Protein AF-A0A8D9EJQ7-F1 (afdb_monomer_lite)

InterPro domains:
  IPR000756 Diacylglycerol kinase, accessory domain [PF00609] (76-111)
  IPR001206 Diacylglycerol kinase, catalytic domain [PF00781] (4-37)
  IPR001206 Diacylglycerol kinase, catalytic domain [PS50146] (1-61)
  IPR016064 NAD kinase/diacylglycerol kinase-like domain superfamily [SSF111331] (4-96)
  IPR017438 Inorganic polyphosphate/ATP-NAD kinase, N-terminal [G3DSA:3.40.50.10330] (1-63)
  IPR037607 Diacylglycerol kinase [PTHR11255] (2-111)

pLDDT: mean 82.71, std 13.14, range [49.69, 96.81]

Foldseek 3Di:
DQDVPDDADADAADDQPCVVCVVQVVDRHDDPVPDDPVNVVVCVVPGDGDDFDKDWDWDWDPPPPDDDTDIDIDIDGDDDDDDPVVVVVVVVVVVCVDPVCPPPDSVNVVD

Radius of gyration: 18.91 Å; chains: 1; bounding box: 38×42×50 Å

Organism: NCBI:txid428564

Sequence (111 aa):
MKMDPAPSVGIIPLGTGNDLSRVLGWGKLFNKDSCSAFQILDSLTRSQVAHLDRWSVQIKSIRQLRLTRAIKSKWMYNYLSIGVDAQVALDFHNTRESSLYICSSRAFNKL

Secondary structure (DSSP, 8-state):
---SSPPP------SS--HHHHHTTS-S---TTT--HHHHHHHHHHPPP-----EEEEEE-S---SS---EEEEEESS----SHHHHHHHHHHHHHHSGGGGG--TTGGG-

Structure (mmCIF, N/CA/C/O backbone):
data_AF-A0A8D9EJQ7-F1
#
_entry.id   AF-A0A8D9EJQ7-F1
#
loop_
_atom_site.group_PDB
_atom_site.id
_atom_site.type_symbol
_atom_site.label_atom_id
_atom_site.label_alt_id
_atom_site.label_comp_id
_atom_site.label_asym_id
_atom_site.label_entity_id
_atom_site.label_seq_id
_atom_site.pdbx_PDB_ins_code
_atom_site.Cartn_x
_atom_site.Cartn_y
_atom_site.Cartn_z
_atom_site.occupancy
_atom_site.B_iso_or_equiv
_atom_site.auth_seq_id
_atom_site.auth_comp_id
_atom_site.auth_asym_id
_atom_site.auth_atom_id
_atom_site.pdbx_PDB_model_num
ATOM 1 N N . MET A 1 1 ? 1.345 23.809 -4.427 1.00 51.56 1 MET A N 1
ATOM 2 C CA . MET A 1 1 ? 1.247 23.684 -5.896 1.00 51.56 1 MET A CA 1
ATOM 3 C C . MET A 1 1 ? 0.235 22.583 -6.189 1.00 51.56 1 MET A C 1
ATOM 5 O O . MET A 1 1 ? 0.480 21.450 -5.795 1.00 51.56 1 MET A O 1
ATOM 9 N N . LYS A 1 2 ? -0.946 22.917 -6.720 1.00 66.19 2 LYS A N 1
ATOM 10 C CA . LYS A 1 2 ? -2.001 21.945 -7.052 1.00 66.19 2 LYS A CA 1
ATOM 11 C C . LYS A 1 2 ? -1.904 21.732 -8.562 1.00 66.19 2 LYS A C 1
ATOM 13 O O . LYS A 1 2 ? -2.108 22.690 -9.297 1.00 66.19 2 LYS A O 1
ATOM 18 N N . MET A 1 3 ? -1.452 20.557 -8.995 1.00 74.81 3 MET A N 1
ATOM 19 C CA . MET A 1 3 ? -1.338 20.245 -10.423 1.00 74.81 3 MET A CA 1
ATOM 20 C C . MET A 1 3 ? -2.693 19.763 -10.937 1.00 74.81 3 MET A C 1
ATOM 22 O O . MET A 1 3 ? -3.333 18.951 -10.264 1.00 74.81 3 MET A O 1
ATOM 26 N N . ASP A 1 4 ? -3.126 20.302 -12.075 1.00 83.12 4 ASP A N 1
ATOM 27 C CA . ASP A 1 4 ? -4.391 19.968 -12.727 1.00 83.12 4 ASP A CA 1
ATOM 28 C C . ASP A 1 4 ? -4.146 19.700 -14.228 1.00 83.12 4 ASP A C 1
ATOM 30 O O . ASP A 1 4 ? -3.748 20.630 -14.937 1.00 83.12 4 ASP A O 1
ATOM 34 N N . PRO A 1 5 ? -4.306 18.449 -14.709 1.00 84.50 5 PRO A N 1
ATOM 35 C CA . PRO A 1 5 ? -4.649 17.254 -13.933 1.00 84.50 5 PRO A CA 1
ATOM 36 C C . PRO A 1 5 ? -3.494 16.784 -13.031 1.00 84.50 5 PRO A C 1
ATOM 38 O O . PRO A 1 5 ? -2.320 17.082 -13.262 1.00 84.50 5 PRO A O 1
ATOM 41 N N . ALA A 1 6 ? -3.820 16.019 -11.987 1.00 86.62 6 ALA A N 1
ATOM 42 C CA . ALA A 1 6 ? -2.804 15.365 -11.166 1.00 86.62 6 ALA A CA 1
ATOM 43 C C . ALA A 1 6 ? -2.014 14.342 -12.012 1.00 86.62 6 ALA A C 1
ATOM 45 O O . ALA A 1 6 ? -2.632 13.592 -12.773 1.00 86.62 6 ALA A O 1
ATOM 46 N N . PRO A 1 7 ? -0.675 14.274 -11.887 1.00 90.12 7 PRO A N 1
ATOM 47 C CA . PRO A 1 7 ? 0.119 13.341 -12.674 1.00 90.12 7 PRO A CA 1
ATOM 48 C C . PRO A 1 7 ? -0.178 11.891 -12.280 1.00 90.12 7 PRO A C 1
ATOM 50 O O . PRO A 1 7 ? -0.409 11.580 -11.107 1.00 90.12 7 PRO A O 1
ATOM 53 N N . SER A 1 8 ? -0.126 10.991 -13.261 1.00 90.94 8 SER A N 1
ATOM 54 C CA . SER A 1 8 ? -0.172 9.550 -13.014 1.00 90.94 8 SER A CA 1
ATOM 55 C C . SER A 1 8 ? 1.066 9.091 -12.237 1.00 90.94 8 SER A C 1
ATOM 57 O O . SER A 1 8 ? 2.150 9.659 -12.373 1.00 90.94 8 SER A O 1
ATOM 59 N N . VAL A 1 9 ? 0.908 8.051 -11.416 1.00 91.00 9 VAL A N 1
ATOM 60 C CA . VAL A 1 9 ? 1.960 7.548 -10.522 1.00 91.00 9 VAL A CA 1
ATOM 61 C C . VAL A 1 9 ? 2.246 6.081 -10.836 1.00 91.00 9 VAL A C 1
ATOM 63 O O . VAL A 1 9 ? 1.324 5.271 -10.906 1.00 91.00 9 VAL A O 1
ATOM 66 N N . GLY A 1 10 ? 3.525 5.739 -11.006 1.00 91.56 10 GLY A N 1
ATOM 67 C CA . GLY A 1 10 ? 4.005 4.359 -11.128 1.00 91.56 10 GLY A CA 1
ATOM 68 C C . GLY A 1 10 ? 4.504 3.797 -9.793 1.00 91.56 10 GLY A C 1
ATOM 69 O O . GLY A 1 10 ? 4.854 4.550 -8.882 1.00 91.56 10 GLY A O 1
ATOM 70 N N . ILE A 1 11 ? 4.552 2.468 -9.669 1.00 91.69 11 ILE A N 1
ATOM 71 C CA . ILE A 1 11 ? 4.952 1.782 -8.430 1.00 91.69 11 ILE A CA 1
ATOM 72 C C . ILE A 1 11 ? 6.298 1.088 -8.628 1.00 91.69 11 ILE A C 1
ATOM 74 O O . ILE A 1 11 ? 6.446 0.278 -9.537 1.00 91.69 11 ILE A O 1
ATOM 78 N N . ILE A 1 12 ? 7.251 1.329 -7.721 1.00 91.56 12 ILE A N 1
ATOM 79 C CA . ILE A 1 12 ? 8.504 0.564 -7.644 1.00 91.56 12 ILE A CA 1
ATOM 80 C C . ILE A 1 12 ? 8.439 -0.383 -6.428 1.00 91.56 12 ILE A C 1
ATOM 82 O O . ILE A 1 12 ? 8.439 0.088 -5.286 1.00 91.56 12 ILE A O 1
ATOM 86 N N . PRO A 1 13 ? 8.387 -1.714 -6.626 1.00 91.25 13 PRO A N 1
ATOM 87 C CA . PRO A 1 13 ? 8.189 -2.691 -5.550 1.00 91.25 13 PRO A CA 1
ATOM 88 C C . PRO A 1 13 ? 9.471 -2.972 -4.744 1.00 91.25 13 PRO A C 1
ATOM 90 O O . PRO A 1 13 ? 10.142 -3.993 -4.929 1.00 91.25 13 PRO A O 1
ATOM 93 N N . LEU A 1 14 ? 9.828 -2.063 -3.832 1.00 88.75 14 LEU A N 1
ATOM 94 C CA . LEU A 1 14 ? 11.035 -2.171 -2.995 1.00 88.75 14 LEU A CA 1
ATOM 95 C C . LEU A 1 14 ? 10.841 -3.035 -1.736 1.00 88.75 14 LEU A C 1
ATOM 97 O O . LEU A 1 14 ? 11.805 -3.626 -1.241 1.00 88.75 14 LEU A O 1
ATOM 101 N N . GLY A 1 15 ? 9.613 -3.126 -1.226 1.00 83.69 15 GLY A N 1
ATOM 102 C CA . GLY A 1 15 ? 9.288 -3.837 0.010 1.00 83.69 15 GLY A CA 1
ATOM 103 C C . GLY A 1 15 ? 9.006 -5.327 -0.187 1.00 83.69 15 GLY A C 1
ATOM 104 O O . GLY A 1 15 ? 9.294 -5.919 -1.229 1.00 83.69 15 GLY A O 1
ATOM 105 N N . THR A 1 16 ? 8.424 -5.951 0.836 1.00 82.50 16 THR A N 1
ATOM 106 C CA . THR A 1 16 ? 7.882 -7.322 0.776 1.00 82.50 16 THR A CA 1
ATOM 107 C C . THR A 1 16 ? 6.381 -7.331 0.441 1.00 82.50 16 THR A C 1
ATOM 109 O O . THR A 1 16 ? 5.928 -8.185 -0.332 1.00 82.50 16 THR A O 1
ATOM 112 N N . GLY A 1 17 ? 5.629 -6.339 0.933 1.00 87.19 17 GLY A N 1
ATOM 113 C CA . GLY A 1 17 ? 4.204 -6.111 0.652 1.00 87.19 17 GLY A CA 1
ATOM 114 C C . GLY A 1 17 ? 3.962 -5.280 -0.612 1.00 87.19 17 GLY A C 1
ATOM 115 O O . GLY A 1 17 ? 3.640 -4.101 -0.525 1.00 87.19 17 GLY A O 1
ATOM 116 N N . ASN A 1 18 ? 4.138 -5.889 -1.788 1.00 92.62 18 ASN A N 1
ATOM 117 C CA . ASN A 1 18 ? 4.038 -5.220 -3.096 1.00 92.62 18 ASN A CA 1
ATOM 118 C C . ASN A 1 18 ? 2.737 -5.557 -3.848 1.00 92.62 18 ASN A C 1
ATOM 120 O O . ASN A 1 18 ? 2.752 -5.714 -5.067 1.00 92.62 18 ASN A O 1
ATOM 124 N N . ASP A 1 19 ? 1.620 -5.730 -3.147 1.00 93.19 19 ASP A N 1
ATOM 125 C CA . ASP A 1 19 ? 0.392 -6.265 -3.755 1.00 93.19 19 ASP A CA 1
ATOM 126 C C . ASP A 1 19 ? -0.160 -5.366 -4.856 1.00 93.19 19 ASP A C 1
ATOM 128 O O . ASP A 1 19 ? -0.430 -5.843 -5.955 1.00 93.19 19 ASP A O 1
ATOM 132 N N . LEU A 1 20 ? -0.206 -4.053 -4.622 1.00 93.06 20 LEU A N 1
ATOM 133 C CA . LEU A 1 20 ? -0.665 -3.104 -5.635 1.00 93.06 20 LEU A CA 1
ATOM 134 C C . LEU A 1 20 ? 0.235 -3.113 -6.884 1.00 93.06 20 LEU A C 1
ATOM 136 O O . LEU A 1 20 ? -0.253 -2.987 -8.001 1.00 93.06 20 LEU A O 1
ATOM 140 N N . SER A 1 21 ? 1.542 -3.337 -6.711 1.00 93.75 21 SER A N 1
ATOM 141 C CA . SER A 1 21 ? 2.488 -3.482 -7.826 1.00 93.75 21 SER A CA 1
ATOM 142 C C . SER A 1 21 ? 2.205 -4.741 -8.652 1.00 93.75 21 SER A C 1
ATOM 144 O O . SER A 1 21 ? 2.243 -4.690 -9.877 1.00 93.75 21 SER A O 1
ATOM 146 N N . ARG A 1 22 ? 1.858 -5.856 -7.994 1.00 92.31 22 ARG A N 1
ATOM 147 C CA . ARG A 1 22 ? 1.506 -7.120 -8.662 1.00 92.31 22 ARG A CA 1
ATOM 148 C C . ARG A 1 22 ? 0.206 -6.992 -9.443 1.00 92.31 22 ARG A C 1
ATOM 150 O O . ARG A 1 22 ? 0.159 -7.410 -10.592 1.00 92.31 22 ARG A O 1
ATOM 157 N N . VAL A 1 23 ? -0.812 -6.394 -8.827 1.00 92.81 23 VAL A N 1
ATOM 158 C CA . VAL A 1 23 ? -2.136 -6.216 -9.439 1.00 92.81 23 VAL 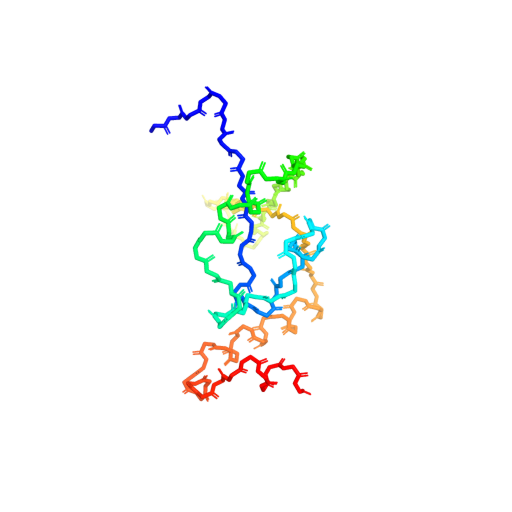A CA 1
ATOM 159 C C . VAL A 1 23 ? -2.070 -5.261 -10.631 1.00 92.81 23 VAL A C 1
ATOM 161 O O . VAL A 1 23 ? -2.654 -5.546 -11.668 1.00 92.81 23 VAL A O 1
ATOM 164 N N . LEU A 1 24 ? -1.318 -4.162 -10.519 1.00 92.44 24 LEU A N 1
ATOM 165 C CA . LEU A 1 24 ? -1.177 -3.169 -11.591 1.00 92.44 24 LEU A CA 1
ATOM 166 C C . LEU A 1 24 ? -0.056 -3.492 -12.598 1.00 92.44 24 LEU A C 1
ATOM 168 O O . LEU A 1 24 ? 0.294 -2.643 -13.412 1.00 92.44 24 LEU A O 1
ATOM 172 N N . GLY A 1 25 ? 0.536 -4.689 -12.543 1.00 90.38 25 GLY A N 1
ATOM 173 C CA . GLY A 1 25 ? 1.513 -5.144 -13.540 1.00 90.38 25 GLY A CA 1
ATOM 174 C C . GLY A 1 25 ? 2.915 -4.528 -13.443 1.00 90.38 25 GLY A C 1
ATOM 175 O O . GLY A 1 25 ? 3.741 -4.756 -14.319 1.00 90.38 25 GLY A O 1
ATOM 176 N N . TRP A 1 26 ? 3.234 -3.808 -12.366 1.00 90.12 26 TRP A N 1
ATOM 177 C CA . TRP A 1 26 ? 4.571 -3.242 -12.108 1.00 90.12 26 TRP A CA 1
ATOM 178 C C . TRP A 1 26 ? 5.582 -4.271 -11.575 1.00 90.12 26 TRP A C 1
ATOM 180 O O . TRP A 1 26 ? 6.766 -3.976 -11.411 1.00 90.12 26 TRP A O 1
ATOM 190 N N . GLY A 1 27 ? 5.120 -5.494 -11.310 1.00 88.44 27 GLY A N 1
ATOM 191 C CA . GLY A 1 27 ? 5.960 -6.631 -10.958 1.00 88.44 27 GLY A CA 1
ATOM 192 C C . GLY A 1 27 ? 5.989 -6.962 -9.465 1.00 88.44 27 GLY A C 1
ATOM 193 O O . GLY A 1 27 ? 5.326 -6.366 -8.621 1.00 88.44 27 GLY A O 1
ATOM 194 N N . LYS A 1 28 ? 6.746 -8.010 -9.126 1.00 86.56 28 LYS A N 1
ATOM 195 C CA . LYS A 1 28 ? 6.769 -8.583 -7.767 1.00 86.56 28 LYS A CA 1
ATOM 196 C C . LYS A 1 28 ? 7.838 -7.964 -6.868 1.00 86.56 28 LYS A C 1
ATOM 198 O O . LYS A 1 28 ? 7.656 -7.931 -5.645 1.00 86.56 28 LYS A O 1
ATOM 203 N N . LEU A 1 29 ? 8.968 -7.579 -7.455 1.00 84.69 29 LEU A N 1
ATOM 204 C CA . LEU A 1 29 ? 10.169 -7.146 -6.755 1.00 84.69 29 LEU A CA 1
ATOM 205 C C . LEU A 1 29 ? 11.038 -6.310 -7.691 1.00 84.69 29 LEU A C 1
ATOM 207 O O . LEU A 1 29 ? 11.229 -6.674 -8.847 1.00 84.69 29 LEU A O 1
ATOM 211 N N . PHE A 1 30 ? 11.610 -5.239 -7.158 1.00 84.31 30 PHE A N 1
ATOM 212 C CA . PHE A 1 30 ? 12.629 -4.475 -7.856 1.00 84.31 30 PHE A CA 1
ATOM 213 C C . PHE A 1 30 ? 13.986 -5.194 -7.801 1.00 84.31 30 PHE A C 1
ATOM 215 O O . PHE A 1 30 ? 14.515 -5.437 -6.708 1.00 84.31 30 PHE A O 1
ATOM 222 N N . ASN A 1 31 ? 14.549 -5.512 -8.970 1.00 79.94 31 ASN A N 1
ATOM 223 C CA . ASN A 1 31 ? 15.898 -6.058 -9.101 1.00 79.94 31 ASN A CA 1
ATOM 224 C C . ASN A 1 31 ? 16.877 -4.947 -9.510 1.00 79.94 31 ASN A C 1
ATOM 226 O O . ASN A 1 31 ? 16.788 -4.424 -10.617 1.00 79.94 31 ASN A O 1
ATOM 230 N N . LYS A 1 32 ? 17.809 -4.603 -8.615 1.00 71.62 32 LYS A N 1
ATOM 231 C CA . LYS A 1 32 ? 18.775 -3.516 -8.821 1.00 71.62 32 LYS A CA 1
ATOM 232 C C . LYS A 1 32 ? 19.779 -3.826 -9.937 1.00 71.62 32 LYS A C 1
ATOM 234 O O . LYS A 1 32 ? 20.203 -2.904 -10.622 1.00 71.62 32 LYS A O 1
ATOM 239 N N . ASP A 1 33 ? 20.097 -5.101 -10.148 1.00 71.50 33 ASP A N 1
ATOM 240 C CA . ASP A 1 33 ? 21.096 -5.525 -11.137 1.00 71.50 33 ASP A CA 1
ATOM 241 C C . ASP A 1 33 ? 20.497 -5.641 -12.546 1.00 71.50 33 ASP A C 1
ATOM 243 O O . ASP A 1 33 ? 21.218 -5.668 -13.538 1.00 71.50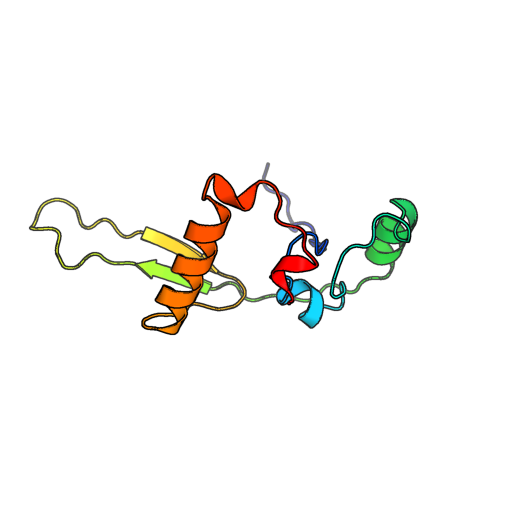 33 ASP A O 1
ATOM 247 N N . SER A 1 34 ? 19.165 -5.700 -12.648 1.00 65.38 34 SER A N 1
ATOM 248 C CA . SER A 1 34 ? 18.442 -5.918 -13.910 1.00 65.38 34 SER A CA 1
ATOM 249 C C . SER A 1 34 ? 17.581 -4.738 -14.350 1.00 65.38 34 SER A C 1
ATOM 251 O O . SER A 1 34 ? 16.960 -4.831 -15.404 1.00 65.38 34 SER A O 1
ATOM 253 N N . CYS A 1 35 ? 17.477 -3.683 -13.534 1.00 69.88 35 CYS A N 1
ATOM 254 C CA . CYS A 1 35 ? 16.558 -2.571 -13.761 1.00 69.88 35 CYS A CA 1
ATOM 255 C C . CYS A 1 35 ? 17.296 -1.228 -13.665 1.00 69.88 35 CYS A C 1
ATOM 257 O O . CYS A 1 35 ? 17.458 -0.654 -12.586 1.00 69.88 35 CYS A O 1
ATOM 259 N N . SER A 1 36 ? 17.774 -0.737 -14.809 1.00 82.44 36 SER A N 1
ATOM 260 C CA . SER A 1 36 ? 18.381 0.589 -14.935 1.00 82.44 36 SER A CA 1
ATOM 261 C C . SER A 1 36 ? 17.316 1.691 -14.908 1.00 82.44 36 SER A C 1
ATOM 263 O O . SER A 1 36 ? 16.147 1.458 -15.224 1.00 82.44 36 SER A O 1
ATOM 265 N N . ALA A 1 37 ? 17.714 2.927 -14.583 1.00 85.06 37 ALA A N 1
ATOM 266 C CA . ALA A 1 37 ? 16.809 4.081 -14.629 1.00 85.06 37 ALA A CA 1
ATOM 267 C C . ALA A 1 37 ? 16.142 4.239 -16.009 1.00 85.06 37 ALA A C 1
ATOM 269 O O . ALA A 1 37 ? 14.957 4.554 -16.091 1.00 85.06 37 ALA A O 1
ATOM 270 N N . PHE A 1 38 ? 16.876 3.936 -17.085 1.00 87.44 38 PHE A N 1
ATOM 271 C CA . PHE A 1 38 ? 16.344 3.937 -18.446 1.00 87.44 38 PHE A CA 1
ATOM 272 C C . PHE A 1 38 ? 15.209 2.931 -18.631 1.00 87.44 38 PHE A C 1
ATOM 274 O O . PHE A 1 38 ? 14.186 3.291 -19.195 1.00 87.44 38 PHE A O 1
ATOM 281 N N . GLN A 1 39 ? 15.329 1.707 -18.111 1.00 84.44 39 GLN A N 1
ATOM 282 C CA . GLN A 1 39 ? 14.261 0.705 -18.213 1.00 84.44 39 GLN A CA 1
ATOM 283 C C . GLN A 1 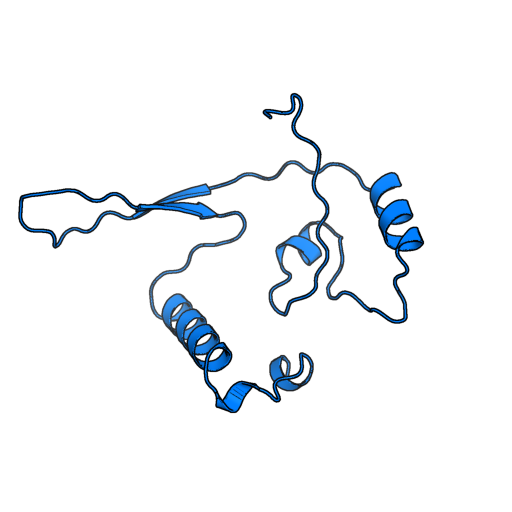39 ? 13.009 1.101 -17.426 1.00 84.44 39 GLN A C 1
ATOM 285 O O . GLN A 1 39 ? 11.898 0.802 -17.860 1.00 84.44 39 GLN A O 1
ATOM 290 N N . ILE A 1 40 ? 13.166 1.793 -16.293 1.00 87.38 40 ILE A N 1
ATOM 291 C CA . ILE A 1 40 ? 12.029 2.330 -15.532 1.00 87.38 40 ILE A CA 1
ATOM 292 C C . ILE A 1 40 ? 11.324 3.420 -16.343 1.00 87.38 40 ILE A C 1
ATOM 294 O O . ILE A 1 40 ? 10.103 3.377 -16.477 1.00 87.38 40 ILE A O 1
ATOM 298 N N . LEU A 1 41 ? 12.080 4.369 -16.905 1.00 89.44 41 LEU A N 1
ATOM 299 C CA . LEU A 1 41 ? 11.533 5.437 -17.749 1.00 89.44 41 LEU A CA 1
ATOM 300 C C . LEU A 1 41 ? 10.822 4.871 -18.980 1.00 89.44 41 LEU A C 1
ATOM 302 O O . LEU A 1 41 ? 9.694 5.244 -19.267 1.00 89.44 41 LEU A O 1
ATOM 306 N N . ASP A 1 42 ? 11.445 3.908 -19.645 1.00 89.06 42 ASP A N 1
ATOM 307 C CA . ASP A 1 42 ? 10.902 3.218 -20.811 1.00 89.06 42 ASP A CA 1
ATOM 308 C C . ASP A 1 42 ? 9.627 2.417 -20.465 1.00 89.06 42 ASP A C 1
ATOM 310 O O . ASP A 1 42 ? 8.653 2.398 -21.220 1.00 89.06 42 ASP A O 1
ATOM 314 N N . SER A 1 43 ? 9.573 1.825 -19.266 1.00 87.06 43 SER A N 1
ATOM 315 C CA . SER A 1 43 ? 8.362 1.183 -18.737 1.00 87.06 43 SER A CA 1
ATOM 316 C C . SER A 1 43 ? 7.257 2.193 -18.416 1.00 87.06 43 SER A C 1
ATOM 318 O O . SER A 1 43 ? 6.093 1.899 -18.663 1.00 87.06 43 SER A O 1
ATOM 320 N N . LEU A 1 44 ? 7.599 3.382 -17.906 1.00 89.56 44 LEU A N 1
ATOM 321 C CA . LEU A 1 44 ? 6.646 4.473 -17.672 1.00 89.56 44 LEU A CA 1
ATOM 322 C C . LEU A 1 44 ? 6.085 5.033 -18.983 1.00 89.56 44 LEU A C 1
ATOM 324 O O . LEU A 1 44 ? 4.903 5.341 -19.047 1.00 89.56 44 LEU A O 1
ATOM 328 N N . THR A 1 45 ? 6.902 5.149 -20.033 1.00 90.31 45 THR A N 1
ATOM 329 C CA . THR A 1 45 ? 6.445 5.634 -21.345 1.00 90.31 45 THR A CA 1
ATOM 330 C C . THR A 1 45 ? 5.478 4.658 -22.016 1.00 90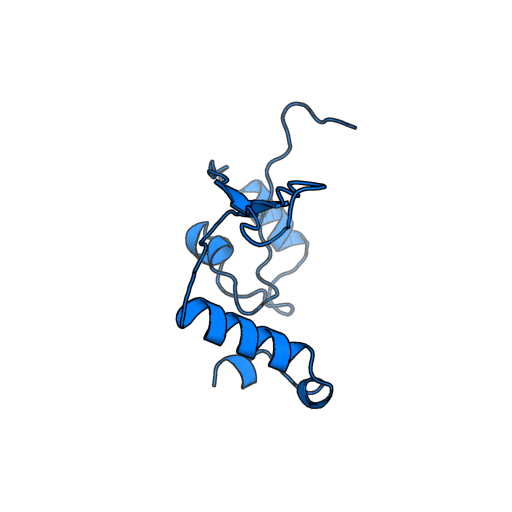.31 45 THR A C 1
ATOM 332 O O . THR A 1 45 ? 4.576 5.086 -22.730 1.00 90.31 45 THR A O 1
ATOM 335 N N . ARG A 1 46 ? 5.649 3.350 -21.791 1.00 90.31 46 ARG A N 1
ATOM 336 C CA . ARG A 1 46 ? 4.785 2.305 -22.363 1.00 90.31 46 ARG A CA 1
ATOM 337 C C . ARG A 1 46 ? 3.620 1.885 -21.468 1.00 90.31 46 ARG A C 1
ATOM 339 O O . ARG A 1 46 ? 2.782 1.104 -21.917 1.00 90.31 46 ARG A O 1
ATOM 346 N N . SER A 1 47 ? 3.575 2.331 -20.214 1.00 92.06 47 SER A N 1
ATOM 347 C CA . SER A 1 47 ? 2.516 1.925 -19.294 1.00 92.06 47 SER A CA 1
ATOM 348 C C . SER A 1 47 ? 1.191 2.598 -19.641 1.00 92.06 47 SER A C 1
ATOM 350 O O . SER A 1 47 ? 1.131 3.685 -20.214 1.00 92.06 47 SER A O 1
ATOM 352 N N . GLN A 1 48 ? 0.101 1.927 -19.281 1.00 92.31 48 GLN A N 1
ATOM 353 C CA . GLN A 1 48 ? -1.237 2.485 -19.394 1.00 92.31 48 GLN A CA 1
ATOM 354 C C . GLN A 1 48 ? -1.700 3.009 -18.039 1.00 92.31 48 GLN A C 1
ATOM 356 O O . GLN A 1 48 ? -1.402 2.433 -16.989 1.00 92.31 48 GLN A O 1
ATOM 361 N N . VAL A 1 49 ? -2.444 4.112 -18.069 1.00 92.81 49 VAL A N 1
ATOM 362 C CA . VAL A 1 49 ? -3.046 4.683 -16.867 1.00 92.81 49 VAL A CA 1
ATOM 363 C C . VAL A 1 49 ? -4.206 3.795 -16.434 1.00 92.81 49 VAL A C 1
ATOM 365 O O . VAL A 1 49 ? -5.157 3.590 -17.184 1.00 92.81 49 VAL A O 1
ATOM 368 N N . ALA A 1 50 ? -4.133 3.301 -15.202 1.00 92.25 50 ALA A N 1
ATOM 369 C CA . ALA A 1 50 ? -5.236 2.625 -14.538 1.00 92.25 50 ALA A CA 1
ATOM 370 C C . ALA A 1 50 ? -5.835 3.553 -13.476 1.00 92.25 50 ALA A C 1
ATOM 372 O O . ALA A 1 50 ? -5.106 4.177 -12.700 1.00 92.25 50 ALA A O 1
ATOM 373 N N . HIS A 1 51 ? -7.163 3.632 -13.427 1.00 91.50 51 HIS A N 1
ATOM 374 C CA . HIS A 1 51 ? -7.860 4.337 -12.357 1.00 91.50 51 HIS A CA 1
ATOM 375 C C . HIS A 1 51 ? -7.925 3.456 -11.107 1.00 91.50 51 HIS A C 1
ATOM 377 O O . HIS A 1 51 ? -8.175 2.256 -11.197 1.00 91.50 51 HIS A O 1
ATOM 383 N N . LEU A 1 52 ? -7.680 4.062 -9.946 1.00 91.38 52 LEU A N 1
ATOM 384 C CA . LEU A 1 52 ? -7.671 3.378 -8.659 1.00 91.38 52 LEU A CA 1
ATOM 385 C C . LEU A 1 52 ? -8.588 4.110 -7.683 1.00 91.38 52 LEU A C 1
ATOM 387 O O . LEU A 1 52 ? -8.409 5.305 -7.431 1.00 91.38 52 LEU A O 1
ATOM 391 N N . ASP A 1 53 ? -9.518 3.370 -7.094 1.00 91.69 53 ASP A N 1
ATOM 392 C CA . ASP A 1 53 ? -10.365 3.885 -6.029 1.00 91.69 53 ASP A CA 1
ATOM 393 C C . ASP A 1 53 ? -9.592 3.980 -4.713 1.00 91.69 53 ASP A C 1
ATOM 395 O O . ASP A 1 53 ? -8.744 3.148 -4.385 1.00 91.69 53 ASP A O 1
ATOM 399 N N . ARG A 1 54 ? -9.906 5.007 -3.919 1.00 93.69 54 ARG A N 1
ATOM 400 C CA . ARG A 1 54 ? -9.285 5.230 -2.612 1.00 93.69 54 ARG A CA 1
ATOM 401 C C . ARG A 1 54 ? -10.330 5.318 -1.522 1.00 93.69 54 ARG A C 1
ATOM 403 O O . ARG A 1 54 ? -11.259 6.117 -1.586 1.00 93.69 54 ARG A O 1
ATOM 410 N N . TRP A 1 55 ? -10.117 4.546 -0.471 1.00 95.44 55 TRP A N 1
ATOM 411 C CA . TRP A 1 55 ? -11.050 4.438 0.636 1.00 95.44 55 TRP A CA 1
ATOM 412 C C . TRP A 1 55 ? -10.704 5.467 1.708 1.00 95.44 55 TRP A C 1
ATOM 414 O O . TRP A 1 55 ? -9.534 5.627 2.061 1.00 95.44 55 TRP A O 1
ATOM 424 N N . SER A 1 56 ? -11.715 6.155 2.243 1.00 95.31 56 SER A N 1
ATOM 425 C CA . SER A 1 56 ? -11.574 7.003 3.431 1.00 95.31 56 SER A CA 1
ATOM 426 C C . SER A 1 56 ? -12.060 6.242 4.655 1.00 95.31 56 SER A C 1
ATOM 428 O O . SER A 1 56 ? -13.255 6.012 4.821 1.00 95.31 56 SER A O 1
ATOM 430 N N . VAL A 1 57 ? -11.138 5.847 5.524 1.00 94.69 57 VAL A N 1
ATOM 431 C CA . VAL A 1 57 ? -11.445 5.129 6.760 1.00 94.69 57 VAL A CA 1
ATOM 432 C C . VAL A 1 57 ? -11.526 6.129 7.904 1.00 94.69 57 VAL A C 1
ATOM 434 O O . VAL A 1 57 ? -10.530 6.770 8.241 1.00 94.69 57 VAL A O 1
ATOM 437 N N . GLN A 1 58 ? -12.704 6.251 8.518 1.00 93.50 58 GLN A N 1
ATOM 438 C CA . GLN A 1 58 ? -12.927 7.095 9.692 1.00 93.50 58 GLN A CA 1
ATOM 439 C C . GLN A 1 58 ? -12.975 6.254 10.966 1.00 93.50 58 GLN A C 1
ATOM 441 O O . GLN A 1 58 ? -13.891 5.462 11.175 1.00 93.50 58 GLN A O 1
ATOM 446 N N . ILE A 1 59 ? -12.015 6.476 11.855 1.00 90.31 59 ILE A N 1
ATOM 447 C CA . ILE A 1 59 ? -11.897 5.778 13.133 1.00 90.31 59 ILE A CA 1
ATOM 448 C C . ILE A 1 59 ? -12.430 6.695 14.232 1.00 90.31 59 ILE A C 1
ATOM 450 O O . ILE A 1 59 ? -11.923 7.802 14.438 1.00 90.31 59 ILE A O 1
ATOM 454 N N . LYS A 1 60 ? -13.462 6.228 14.942 1.00 87.31 60 LYS A N 1
ATOM 455 C CA . LYS A 1 60 ? -14.124 6.957 16.032 1.00 87.31 60 LYS A CA 1
ATOM 456 C C . LYS A 1 60 ? -13.846 6.251 17.358 1.00 87.31 60 LYS A C 1
ATOM 458 O O . LYS A 1 60 ? -14.230 5.099 17.531 1.00 87.31 60 LYS A O 1
ATOM 463 N N . SER A 1 61 ? -13.199 6.942 18.298 1.00 80.75 61 SER A N 1
ATOM 464 C CA . SER A 1 61 ? -13.015 6.417 19.656 1.00 80.75 61 SER A CA 1
ATOM 465 C C . SER A 1 61 ? -14.307 6.568 20.458 1.00 80.75 61 SER A C 1
ATOM 467 O O . SER A 1 61 ? -14.799 7.680 20.636 1.00 80.75 61 SER A O 1
ATOM 469 N N . ILE A 1 62 ? -14.858 5.451 20.937 1.00 73.50 62 ILE A N 1
ATOM 470 C CA . ILE A 1 62 ? -16.108 5.422 21.719 1.00 73.50 62 ILE A CA 1
ATOM 471 C C . ILE A 1 62 ? -15.844 5.749 23.203 1.00 73.50 62 ILE A C 1
ATOM 473 O O . ILE A 1 62 ? -16.734 6.215 23.904 1.00 73.50 62 ILE A O 1
ATOM 477 N N . ARG A 1 63 ? -14.608 5.552 23.686 1.00 65.38 63 ARG A N 1
ATOM 478 C CA . ARG A 1 63 ? -14.254 5.644 25.117 1.00 65.38 63 ARG A CA 1
ATOM 479 C C . ARG A 1 63 ? -13.851 7.039 25.603 1.00 65.38 63 ARG A C 1
ATOM 481 O O . ARG A 1 63 ? -13.588 7.200 26.790 1.00 65.38 63 ARG A O 1
ATOM 488 N N . GLN A 1 64 ? -13.770 8.047 24.733 1.00 59.22 64 GLN A N 1
ATOM 489 C CA . GLN A 1 64 ? -13.428 9.400 25.179 1.00 59.22 64 GLN A CA 1
ATOM 490 C C . GLN A 1 64 ? -14.646 10.058 25.830 1.00 59.22 64 GLN A C 1
ATOM 492 O O . GLN A 1 64 ? -15.553 10.555 25.165 1.00 59.22 64 GLN A O 1
ATOM 497 N N . LEU A 1 65 ? -14.648 10.030 27.160 1.00 56.53 65 LEU A N 1
ATOM 498 C CA . LEU A 1 65 ? -15.580 10.732 28.025 1.00 56.53 65 LEU A CA 1
ATOM 499 C C . LEU A 1 65 ? -15.609 12.233 27.644 1.00 56.53 65 LEU A C 1
ATOM 501 O O . LEU A 1 65 ? -14.680 12.987 27.909 1.00 56.53 65 LEU A O 1
ATOM 505 N N . ARG A 1 66 ? -16.684 12.640 26.967 1.00 54.62 66 ARG A N 1
ATOM 506 C CA . ARG A 1 66 ? -17.308 13.976 26.961 1.00 54.62 66 ARG A CA 1
ATOM 507 C C . ARG A 1 66 ? -16.536 15.268 26.626 1.00 54.62 66 ARG A C 1
ATOM 509 O O . ARG A 1 66 ? -17.215 16.287 26.661 1.00 54.62 66 ARG A O 1
ATOM 516 N N . LEU A 1 67 ? -15.259 15.307 26.214 1.00 58.97 67 LEU A N 1
ATOM 517 C CA . LEU A 1 67 ? -14.648 16.618 25.868 1.00 58.97 67 LEU A CA 1
ATOM 518 C C . LEU A 1 67 ? -14.126 16.827 24.438 1.00 58.97 67 LEU A C 1
ATOM 520 O O . LEU A 1 67 ? -14.250 17.938 23.940 1.00 58.97 67 LEU A O 1
ATOM 524 N N . THR A 1 68 ? -13.643 15.815 23.710 1.00 56.53 68 THR A N 1
ATOM 525 C CA . THR A 1 68 ? -13.361 15.970 22.266 1.00 56.53 68 THR A CA 1
ATOM 526 C C . THR A 1 68 ? -13.548 14.652 21.519 1.00 56.53 68 THR A C 1
ATOM 528 O O . THR A 1 68 ? -12.948 13.633 21.847 1.00 56.53 68 THR A O 1
ATOM 531 N N . ARG A 1 69 ? -14.408 14.647 20.494 1.00 63.56 69 ARG A N 1
ATOM 532 C CA . ARG A 1 69 ? -14.627 13.489 19.616 1.00 63.56 69 ARG A CA 1
ATOM 533 C C . ARG A 1 69 ? -13.547 13.486 18.533 1.00 63.56 69 ARG A C 1
ATOM 535 O O . ARG A 1 69 ? -13.776 13.986 17.436 1.00 63.56 69 ARG A O 1
ATOM 542 N N . ALA A 1 70 ? -12.363 12.956 18.835 1.00 75.38 70 ALA A N 1
ATOM 543 C CA . ALA A 1 70 ? -11.288 12.872 17.849 1.00 75.38 70 ALA A CA 1
ATOM 544 C C . ALA A 1 70 ? -11.616 11.804 16.788 1.00 75.38 70 ALA A C 1
ATOM 546 O O . ALA A 1 70 ? -11.518 10.601 17.042 1.00 75.38 70 ALA A O 1
ATOM 547 N N . ILE A 1 71 ? -12.024 12.242 15.594 1.00 82.88 71 ILE A N 1
ATOM 548 C CA . ILE A 1 71 ? -12.156 11.372 14.419 1.00 82.88 71 ILE A CA 1
ATOM 549 C C . ILE A 1 71 ? -10.795 11.322 13.731 1.00 82.88 71 ILE A C 1
ATOM 551 O O . ILE A 1 71 ? -10.277 12.350 13.300 1.00 82.88 71 ILE A O 1
ATOM 555 N N . LYS A 1 72 ? -10.212 10.126 13.619 1.00 89.69 72 LYS A N 1
ATOM 556 C CA . LYS A 1 72 ? -8.991 9.918 12.832 1.00 89.69 72 LYS A CA 1
ATOM 557 C C . LYS A 1 72 ? -9.377 9.400 11.454 1.00 89.69 72 LYS A C 1
ATOM 559 O O . LYS A 1 72 ? -9.986 8.340 11.357 1.00 89.69 72 LYS A O 1
ATOM 564 N N . SER A 1 73 ? -8.996 10.125 10.409 1.00 92.25 73 SER A N 1
ATOM 565 C CA . SER A 1 73 ? -9.221 9.708 9.023 1.00 92.25 73 SER A CA 1
ATOM 566 C C . SER A 1 73 ? -7.929 9.182 8.404 1.00 92.25 73 SER A C 1
ATOM 568 O O . SER A 1 73 ? -6.869 9.795 8.553 1.00 92.25 73 SER A O 1
ATOM 570 N N . LYS A 1 74 ? -8.008 8.052 7.702 1.00 93.06 74 LYS A N 1
ATOM 571 C CA . LYS A 1 74 ? -6.899 7.465 6.941 1.00 93.06 74 LYS A CA 1
ATOM 572 C C . LYS A 1 74 ? -7.365 7.107 5.539 1.00 93.06 74 LYS A C 1
ATOM 574 O O . LYS A 1 74 ? -8.453 6.572 5.367 1.00 93.06 74 LYS A O 1
ATOM 579 N N . TRP A 1 75 ? -6.531 7.401 4.550 1.00 94.25 75 TRP A N 1
ATOM 580 C CA . TRP A 1 75 ? -6.768 6.981 3.175 1.00 94.25 75 TRP A CA 1
ATOM 581 C C . TRP A 1 75 ? -6.093 5.634 2.928 1.00 94.25 75 TRP A C 1
ATOM 583 O O . TRP A 1 75 ? -4.921 5.482 3.264 1.00 94.25 75 TRP A O 1
ATOM 593 N N . MET A 1 76 ? -6.820 4.682 2.348 1.00 93.50 76 MET A N 1
ATOM 594 C CA . MET A 1 76 ? -6.346 3.322 2.072 1.00 93.50 76 MET A CA 1
ATOM 595 C C . MET A 1 76 ? -6.576 2.977 0.597 1.00 93.50 76 MET A C 1
ATOM 597 O O . MET A 1 76 ? -7.539 3.454 -0.001 1.00 93.50 76 MET A O 1
ATOM 601 N N . TYR A 1 77 ? -5.696 2.156 0.022 1.00 92.38 77 TYR A N 1
ATOM 602 C CA . TYR A 1 77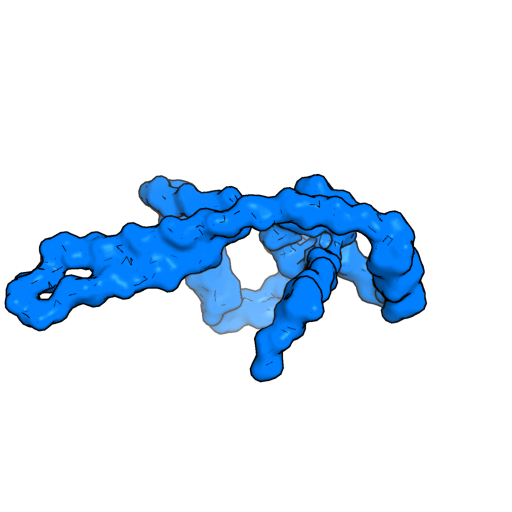 ? -5.752 1.763 -1.397 1.00 92.38 77 TYR A CA 1
ATOM 603 C C . TYR A 1 77 ? -5.979 0.267 -1.620 1.00 92.38 77 TYR A C 1
ATOM 605 O O . TYR A 1 77 ? -6.412 -0.112 -2.698 1.00 92.38 77 TYR A O 1
ATOM 613 N N . ASN A 1 78 ? -5.641 -0.576 -0.641 1.00 91.38 78 ASN A N 1
ATOM 614 C CA . ASN A 1 78 ? -5.676 -2.026 -0.811 1.00 91.38 78 ASN A CA 1
ATOM 615 C C . ASN A 1 78 ? -6.727 -2.661 0.105 1.00 91.38 78 ASN A C 1
ATOM 617 O O . ASN A 1 78 ? -7.852 -2.897 -0.314 1.00 91.38 78 ASN A O 1
ATOM 621 N N . TYR A 1 79 ? -6.397 -2.865 1.380 1.00 91.19 79 TYR A N 1
ATOM 622 C CA . TYR A 1 79 ? -7.299 -3.496 2.338 1.00 91.19 79 TYR A CA 1
ATOM 623 C C . TYR A 1 79 ? -7.162 -2.887 3.737 1.00 91.19 79 TYR A C 1
ATOM 625 O O . TYR A 1 79 ? -6.171 -2.227 4.063 1.00 91.19 79 TYR A O 1
ATOM 633 N N . LEU A 1 80 ? -8.191 -3.108 4.554 1.00 93.00 80 LEU A N 1
ATOM 634 C CA . LEU A 1 80 ? -8.243 -2.806 5.981 1.00 93.00 80 LEU A CA 1
ATOM 635 C C . LEU A 1 80 ? -8.715 -4.067 6.707 1.00 93.00 80 LEU A C 1
ATOM 637 O O . LEU A 1 80 ? -9.758 -4.612 6.354 1.00 93.00 80 LEU A O 1
ATOM 641 N N . SER A 1 81 ? -7.994 -4.463 7.752 1.00 94.31 81 SER A N 1
ATOM 642 C CA . SER A 1 81 ? -8.306 -5.651 8.549 1.00 94.31 81 SER A CA 1
ATOM 643 C C . SER A 1 81 ? -8.570 -5.300 10.012 1.00 94.31 81 SER A C 1
ATOM 645 O O . SER A 1 81 ? -8.066 -4.299 10.526 1.00 94.31 81 SER A O 1
ATOM 647 N N . ILE A 1 82 ? -9.354 -6.140 10.694 1.00 94.25 82 ILE A N 1
ATOM 648 C CA . ILE A 1 82 ? -9.665 -6.051 12.129 1.00 94.25 82 ILE A CA 1
ATOM 649 C C . ILE A 1 82 ? -9.605 -7.469 12.721 1.00 94.25 82 ILE A C 1
ATOM 651 O O . ILE A 1 82 ? -9.952 -8.435 12.047 1.00 94.25 82 ILE A O 1
ATOM 655 N N . GLY A 1 83 ? -9.190 -7.601 13.983 1.00 95.94 83 GLY A N 1
ATOM 656 C CA . GLY A 1 83 ? -9.137 -8.886 14.687 1.00 95.94 83 GLY A CA 1
ATOM 657 C C . GLY A 1 83 ? -7.790 -9.589 14.530 1.00 95.94 83 GLY A C 1
ATOM 658 O O . GLY A 1 83 ? -6.751 -8.933 14.540 1.00 95.94 83 GLY A O 1
ATOM 659 N N . VAL A 1 84 ? -7.809 -10.920 14.407 1.00 96.81 84 VAL A N 1
ATOM 660 C CA . VAL A 1 84 ? -6.594 -11.759 14.416 1.00 96.81 84 VAL A CA 1
ATOM 661 C C . VAL A 1 84 ? -5.644 -11.404 13.272 1.00 96.81 84 VAL A C 1
ATOM 663 O O . VAL A 1 84 ? -4.454 -11.241 13.511 1.00 96.81 84 VAL A O 1
ATOM 666 N N . ASP A 1 85 ? -6.159 -11.200 12.058 1.00 95.44 85 ASP A N 1
ATOM 667 C CA . ASP A 1 85 ? -5.339 -10.798 10.904 1.00 95.44 85 ASP A CA 1
ATOM 668 C C . ASP A 1 85 ? -4.599 -9.470 11.156 1.00 95.44 85 ASP A C 1
ATOM 670 O O . ASP A 1 85 ? -3.396 -9.348 10.924 1.00 95.44 85 ASP A O 1
ATOM 674 N N . ALA A 1 86 ? -5.296 -8.491 11.742 1.00 95.06 86 ALA A N 1
ATOM 675 C CA . ALA A 1 86 ? -4.697 -7.210 12.103 1.00 95.06 86 ALA A CA 1
ATOM 676 C C . ALA A 1 86 ? -3.640 -7.348 13.210 1.00 95.06 86 ALA A C 1
ATOM 678 O O . ALA A 1 86 ? -2.635 -6.639 13.177 1.00 95.06 86 ALA A O 1
ATOM 679 N N . GLN A 1 87 ? -3.847 -8.258 14.169 1.00 95.44 87 GLN A N 1
ATOM 680 C CA . GLN A 1 87 ? -2.868 -8.541 15.218 1.00 95.44 87 GLN A CA 1
ATOM 681 C C . GLN A 1 87 ? -1.598 -9.160 14.630 1.00 95.44 87 GLN A C 1
ATOM 683 O O . GLN A 1 87 ? -0.509 -8.676 14.908 1.00 95.44 87 GLN A O 1
ATOM 688 N N . VAL A 1 88 ? -1.732 -10.152 13.747 1.00 94.12 88 VAL A N 1
ATOM 689 C CA . VAL A 1 88 ? -0.585 -10.769 13.066 1.00 94.12 88 VAL A CA 1
ATOM 690 C C . VAL A 1 88 ? 0.192 -9.724 12.259 1.00 94.12 88 VAL A C 1
ATOM 692 O O . VAL A 1 88 ? 1.417 -9.651 12.349 1.00 94.12 88 VAL A O 1
ATOM 695 N N . ALA A 1 89 ? -0.501 -8.858 11.514 1.00 91.38 89 ALA A N 1
ATOM 696 C CA . ALA A 1 89 ? 0.135 -7.761 10.785 1.00 91.38 89 ALA A CA 1
ATOM 697 C C . ALA A 1 89 ? 0.873 -6.773 11.712 1.00 91.38 89 ALA A C 1
ATOM 699 O O . ALA A 1 89 ? 1.956 -6.292 11.360 1.00 91.38 89 ALA A O 1
ATOM 700 N N . LEU A 1 90 ? 0.310 -6.481 12.889 1.00 92.25 90 LEU A N 1
ATOM 701 C CA . LEU A 1 90 ? 0.938 -5.638 13.907 1.00 92.25 90 LEU A CA 1
ATOM 702 C C . LEU A 1 90 ? 2.185 -6.302 14.500 1.00 92.25 90 LEU A C 1
ATOM 704 O O . LEU A 1 90 ? 3.210 -5.639 14.644 1.00 92.25 90 LEU A O 1
ATOM 708 N N . ASP A 1 91 ? 2.129 -7.599 14.785 1.00 92.50 91 ASP A N 1
ATOM 709 C CA . ASP A 1 91 ? 3.265 -8.350 15.315 1.00 92.50 91 ASP A CA 1
ATOM 710 C C . ASP A 1 91 ? 4.422 -8.349 14.312 1.00 92.50 91 ASP A C 1
ATOM 712 O O . ASP A 1 91 ? 5.541 -7.990 14.673 1.00 92.50 91 ASP A O 1
ATOM 716 N N . PHE A 1 92 ? 4.145 -8.592 13.024 1.00 88.75 92 PHE A N 1
ATOM 717 C CA . PHE A 1 92 ? 5.147 -8.444 11.964 1.00 88.75 92 PHE A CA 1
ATOM 718 C C . PHE A 1 92 ? 5.751 -7.036 11.907 1.00 88.75 92 PHE A C 1
ATOM 720 O O . PHE A 1 92 ? 6.947 -6.895 11.648 1.00 88.75 92 PHE A O 1
ATOM 727 N N . HIS A 1 93 ? 4.952 -5.984 12.113 1.00 89.38 93 HIS A N 1
ATOM 728 C CA . HIS A 1 93 ? 5.466 -4.615 12.148 1.00 89.38 93 HIS A CA 1
ATOM 729 C C . HIS A 1 93 ? 6.383 -4.381 13.354 1.00 89.38 93 HIS A C 1
ATOM 731 O O . HIS A 1 93 ? 7.493 -3.887 13.177 1.00 89.38 93 HIS A O 1
ATOM 737 N N . ASN A 1 94 ? 5.969 -4.802 14.548 1.00 89.06 94 ASN A N 1
ATOM 738 C CA . ASN A 1 94 ? 6.773 -4.681 15.763 1.00 89.06 94 ASN A CA 1
ATOM 739 C C . ASN A 1 94 ? 8.082 -5.475 15.657 1.00 89.06 94 ASN A C 1
ATOM 741 O O . ASN A 1 94 ? 9.137 -4.984 16.055 1.00 89.06 94 ASN A O 1
ATOM 745 N N . THR A 1 95 ? 8.047 -6.675 15.066 1.00 86.56 95 THR A N 1
ATOM 746 C CA . THR A 1 95 ? 9.258 -7.457 14.787 1.00 86.56 95 THR A CA 1
ATOM 747 C C . THR A 1 95 ? 10.202 -6.702 13.854 1.00 86.56 95 THR A C 1
ATOM 749 O O . THR A 1 95 ? 11.407 -6.712 14.097 1.00 86.56 95 THR A O 1
ATOM 752 N N . ARG A 1 96 ? 9.687 -6.000 12.833 1.00 81.06 96 ARG A N 1
ATOM 753 C CA . ARG A 1 96 ? 10.514 -5.198 11.911 1.00 81.06 96 ARG A CA 1
ATOM 754 C C . ARG A 1 96 ? 11.206 -4.013 12.580 1.00 81.06 96 ARG A C 1
ATOM 756 O O . ARG A 1 96 ? 12.323 -3.686 12.202 1.00 81.06 96 ARG A O 1
ATOM 763 N N . GLU A 1 97 ? 10.547 -3.379 13.542 1.00 81.06 97 GLU A N 1
ATOM 764 C CA . GLU A 1 97 ? 11.096 -2.236 14.288 1.00 81.06 97 GLU A CA 1
ATOM 765 C C . GLU A 1 97 ? 12.034 -2.669 15.432 1.00 81.06 97 GLU A C 1
ATOM 767 O O . GLU A 1 97 ? 12.718 -1.842 16.034 1.00 81.06 97 GLU A O 1
ATOM 772 N N . SER A 1 98 ? 12.088 -3.966 15.754 1.00 82.31 98 SER A N 1
ATOM 773 C CA . SER A 1 98 ? 12.944 -4.477 16.825 1.00 82.31 98 SER A CA 1
ATOM 774 C C . SER A 1 98 ? 14.435 -4.404 16.464 1.00 82.31 98 SER A C 1
ATOM 776 O O . SER A 1 98 ? 14.842 -4.653 15.329 1.00 82.31 98 SER A O 1
ATOM 778 N N . SER A 1 99 ? 15.287 -4.129 17.456 1.00 66.81 99 SER A N 1
ATOM 7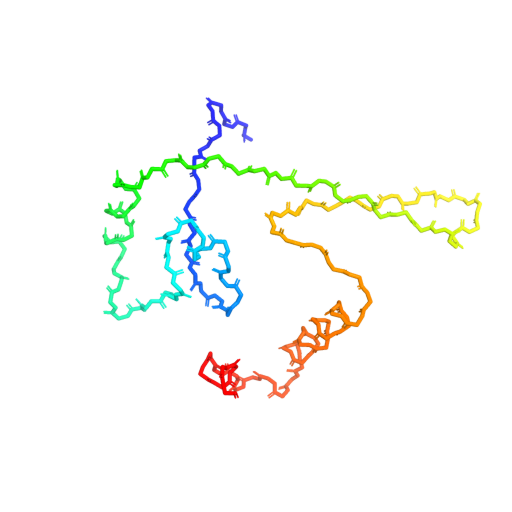79 C CA . SER A 1 99 ? 16.746 -4.017 17.279 1.00 66.81 99 SER A CA 1
ATOM 780 C C . SER A 1 99 ? 17.422 -5.307 16.791 1.00 66.81 99 SER A C 1
ATOM 782 O O . SER A 1 99 ? 18.523 -5.263 16.254 1.00 66.81 99 SER A O 1
ATOM 784 N N . LEU A 1 100 ? 16.765 -6.462 16.924 1.00 60.59 100 LEU A N 1
ATOM 785 C CA . LEU A 1 100 ? 17.248 -7.751 16.418 1.00 60.59 100 LEU A CA 1
ATOM 786 C C . LEU A 1 100 ? 17.030 -7.919 14.901 1.00 60.59 100 LEU A C 1
ATOM 788 O O . LEU A 1 100 ? 17.604 -8.817 14.289 1.00 60.59 100 LEU A O 1
ATOM 792 N N . TYR A 1 101 ? 16.247 -7.040 14.267 1.00 61.78 101 TYR A N 1
ATOM 793 C CA . TYR A 1 101 ? 15.908 -7.102 12.842 1.00 61.78 101 TYR A CA 1
ATOM 794 C C . TYR A 1 101 ? 16.941 -6.418 11.922 1.00 61.78 101 TYR A C 1
ATOM 796 O O . TYR A 1 101 ? 16.764 -6.379 10.703 1.00 61.78 101 TYR A O 1
ATOM 804 N N . ILE A 1 102 ? 18.055 -5.924 12.476 1.00 55.03 102 ILE A N 1
ATOM 805 C CA . ILE A 1 102 ? 19.132 -5.220 11.749 1.00 55.03 102 ILE A CA 1
ATOM 806 C C . ILE A 1 102 ? 19.778 -6.098 10.650 1.00 55.03 102 ILE A C 1
ATOM 808 O O . ILE A 1 102 ? 20.303 -5.572 9.673 1.00 55.03 102 ILE A O 1
ATOM 812 N N . CYS A 1 103 ? 19.684 -7.431 10.747 1.00 56.84 103 CYS A N 1
ATOM 813 C CA . CYS A 1 103 ? 20.151 -8.387 9.725 1.00 56.84 103 CYS A CA 1
ATOM 814 C C . CYS A 1 103 ? 19.023 -9.038 8.902 1.00 56.84 103 CYS A C 1
ATOM 816 O O . CYS A 1 103 ? 19.186 -10.123 8.343 1.00 56.84 103 CYS A O 1
ATOM 818 N N . SER A 1 104 ? 17.858 -8.402 8.806 1.00 59.38 104 SER A N 1
ATOM 819 C CA . SER A 1 104 ? 16.748 -8.937 8.021 1.00 59.38 104 SER A CA 1
ATOM 820 C C . SER A 1 104 ? 16.929 -8.673 6.523 1.00 59.38 104 SER A C 1
ATOM 822 O O . SER A 1 104 ? 16.875 -7.551 6.018 1.00 59.38 104 SER A O 1
ATOM 824 N N . SER A 1 105 ? 17.130 -9.743 5.760 1.00 63.25 105 SER A N 1
ATOM 825 C CA . SER A 1 105 ? 17.085 -9.668 4.302 1.00 63.25 105 SER A CA 1
ATOM 826 C C . SER A 1 105 ? 15.682 -10.013 3.796 1.00 63.25 105 SER A C 1
ATOM 828 O O . SER A 1 105 ? 14.922 -10.755 4.421 1.00 63.25 105 SER A O 1
ATOM 830 N N . ARG A 1 106 ? 15.330 -9.523 2.601 1.00 59.44 106 ARG A N 1
ATOM 831 C CA . ARG A 1 106 ? 14.076 -9.907 1.923 1.00 59.44 106 ARG A CA 1
ATOM 832 C C . ARG A 1 106 ? 13.968 -11.416 1.666 1.00 59.44 106 ARG A C 1
ATOM 834 O O . ARG A 1 106 ? 12.850 -11.887 1.486 1.00 59.44 106 ARG A O 1
ATOM 841 N N . ALA A 1 107 ? 15.091 -12.140 1.620 1.00 60.56 107 ALA A N 1
ATOM 842 C CA . ALA A 1 107 ? 15.105 -13.595 1.483 1.00 60.56 107 ALA A CA 1
ATOM 843 C C . ALA A 1 107 ? 14.679 -14.276 2.792 1.00 60.56 107 ALA A C 1
ATOM 845 O O . ALA A 1 107 ? 13.817 -15.145 2.756 1.00 60.56 107 ALA A O 1
ATOM 846 N N . PHE A 1 108 ? 15.181 -13.802 3.938 1.00 60.69 108 PHE A N 1
ATOM 847 C CA . PHE A 1 108 ? 14.767 -14.294 5.257 1.00 60.69 108 PHE A CA 1
ATOM 848 C C . PHE A 1 108 ? 13.300 -13.997 5.575 1.00 60.69 108 PHE A C 1
ATOM 850 O O . PHE A 1 108 ? 12.647 -14.801 6.214 1.00 60.69 108 PHE A O 1
ATOM 857 N N . ASN A 1 109 ? 12.747 -12.893 5.068 1.00 57.16 109 ASN A N 1
ATOM 858 C CA . ASN A 1 109 ? 11.326 -12.563 5.248 1.00 57.16 109 ASN A CA 1
ATOM 859 C C . ASN A 1 109 ? 10.349 -13.410 4.411 1.00 57.16 109 ASN A C 1
ATOM 861 O O . ASN A 1 109 ? 9.141 -13.198 4.507 1.00 57.16 109 ASN A O 1
ATOM 865 N N . LYS A 1 110 ? 10.855 -14.250 3.501 1.00 58.78 110 LYS A N 1
ATOM 866 C CA . LYS A 1 110 ? 10.052 -15.116 2.622 1.00 58.78 110 LYS A CA 1
ATOM 867 C C . LYS A 1 110 ? 10.249 -16.611 2.901 1.00 58.78 110 LYS A C 1
ATOM 869 O O . LYS A 1 110 ? 9.554 -17.399 2.260 1.00 58.78 110 LYS A O 1
ATOM 874 N N . LEU A 1 111 ? 11.209 -16.963 3.759 1.00 49.69 111 LEU A N 1
ATOM 875 C CA . LEU A 1 111 ? 11.332 -18.285 4.379 1.00 49.69 111 LEU A CA 1
ATOM 876 C C . LEU A 1 111 ? 10.283 -18.407 5.487 1.00 49.69 111 LEU A C 1
ATOM 878 O O . LEU A 1 111 ? 9.730 -19.517 5.615 1.00 49.69 111 LEU A O 1
#